Protein AF-A0A954R428-F1 (afdb_monomer)

Secondary structure (DSSP, 8-state):
-HHHHHHHHHHHHHHHIIIIIHHHTT---GGGS----------PPP---------

Mean predicted aligned error: 15.4 Å

Foldseek 3Di:
DVVVVVVVVVVVVVCCCQVPVCVVVVHNDCPVVPPPPPPPPVPPDDPDDDDDDDD

Structure (mmCIF, N/CA/C/O backbone):
data_AF-A0A954R428-F1
#
_entry.id   AF-A0A954R428-F1
#
loop_
_atom_site.group_PDB
_atom_site.id
_atom_site.type_symbol
_atom_site.label_atom_id
_atom_site.label_alt_id
_atom_site.label_comp_id
_atom_site.label_asym_id
_atom_site.label_entity_id
_atom_site.label_seq_id
_atom_site.pdbx_PDB_ins_code
_atom_site.Cartn_x
_atom_site.Cartn_y
_atom_site.Cartn_z
_atom_site.occupancy
_atom_site.B_iso_or_equiv
_atom_site.auth_seq_id
_atom_site.auth_comp_id
_atom_site.auth_asym_id
_atom_site.auth_atom_id
_atom_site.pdbx_PDB_model_num
ATOM 1 N N . MET A 1 1 ? 10.812 -0.217 -21.065 1.00 72.56 1 MET A N 1
ATOM 2 C CA . MET A 1 1 ? 9.361 0.122 -21.175 1.00 72.56 1 MET A CA 1
ATOM 3 C C . MET A 1 1 ? 8.526 -0.679 -20.181 1.00 72.56 1 MET A C 1
ATOM 5 O O . MET A 1 1 ? 7.647 -0.099 -19.558 1.00 72.56 1 MET A O 1
ATOM 9 N N . LEU A 1 2 ? 8.801 -1.977 -20.001 1.00 84.50 2 LEU A N 1
ATOM 10 C CA . LEU A 1 2 ? 8.148 -2.823 -18.992 1.00 84.50 2 LEU A CA 1
ATOM 11 C C . LEU A 1 2 ? 8.436 -2.362 -17.547 1.00 84.50 2 LEU A C 1
ATOM 13 O O . LEU A 1 2 ? 7.615 -2.535 -16.655 1.00 84.50 2 LEU A O 1
ATOM 17 N N . ASP A 1 3 ? 9.586 -1.726 -17.346 1.00 88.38 3 ASP A N 1
ATOM 18 C CA . ASP A 1 3 ? 10.131 -1.303 -16.054 1.00 88.38 3 ASP A CA 1
ATOM 19 C C . ASP A 1 3 ? 9.166 -0.381 -15.295 1.00 88.38 3 ASP A C 1
ATOM 21 O O . ASP A 1 3 ? 8.830 -0.630 -14.140 1.00 88.38 3 ASP A O 1
ATOM 25 N N . TRP A 1 4 ? 8.628 0.633 -15.979 1.00 92.62 4 TRP A N 1
ATOM 26 C CA . TRP A 1 4 ? 7.646 1.554 -15.400 1.00 92.62 4 TRP A CA 1
ATOM 27 C C . TRP A 1 4 ? 6.317 0.874 -15.057 1.00 92.62 4 TRP A C 1
ATOM 29 O O . TRP A 1 4 ? 5.682 1.237 -14.069 1.00 92.62 4 TRP A O 1
ATOM 39 N N . GLN A 1 5 ? 5.907 -0.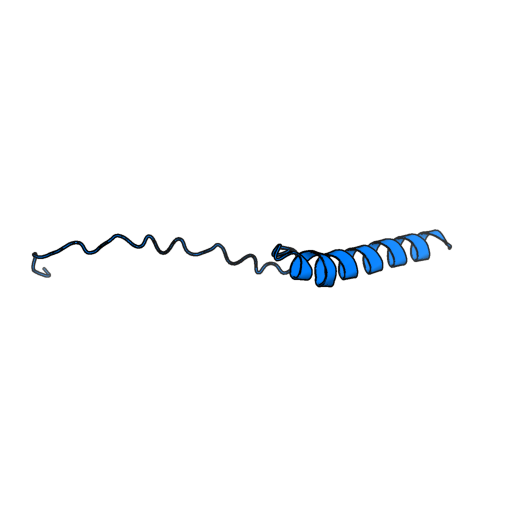134 -15.830 1.00 92.75 5 GLN A N 1
ATOM 40 C CA . GLN A 1 5 ? 4.685 -0.887 -15.545 1.00 92.75 5 GLN A CA 1
ATOM 41 C C . GLN A 1 5 ? 4.836 -1.774 -14.307 1.00 92.75 5 GLN A C 1
ATOM 43 O O . GLN A 1 5 ? 3.917 -1.838 -13.493 1.00 92.75 5 GLN A O 1
ATOM 48 N N . ILE A 1 6 ? 6.004 -2.401 -14.121 1.00 94.81 6 ILE A N 1
ATOM 49 C CA . ILE A 1 6 ? 6.308 -3.169 -12.905 1.00 94.81 6 ILE A CA 1
ATOM 50 C C . ILE A 1 6 ? 6.255 -2.249 -11.685 1.00 94.81 6 ILE A C 1
ATOM 52 O O . ILE A 1 6 ? 5.600 -2.580 -10.701 1.00 94.81 6 ILE A O 1
ATOM 56 N N . VAL A 1 7 ? 6.883 -1.072 -11.762 1.00 94.75 7 VAL A N 1
ATOM 57 C CA . VAL A 1 7 ? 6.867 -0.092 -10.665 1.00 94.75 7 VAL A CA 1
ATOM 58 C C . VAL A 1 7 ? 5.432 0.314 -10.318 1.00 94.75 7 VAL A C 1
ATOM 60 O O . VAL A 1 7 ? 5.058 0.281 -9.146 1.00 94.75 7 VAL A O 1
ATOM 63 N N . LEU A 1 8 ? 4.601 0.627 -11.317 1.00 94.56 8 LEU A N 1
ATOM 64 C CA . LEU A 1 8 ? 3.196 0.980 -11.095 1.00 94.56 8 LEU A CA 1
ATOM 65 C C . LEU A 1 8 ? 2.394 -0.158 -10.457 1.00 94.56 8 LEU A C 1
ATOM 67 O O . LEU A 1 8 ? 1.63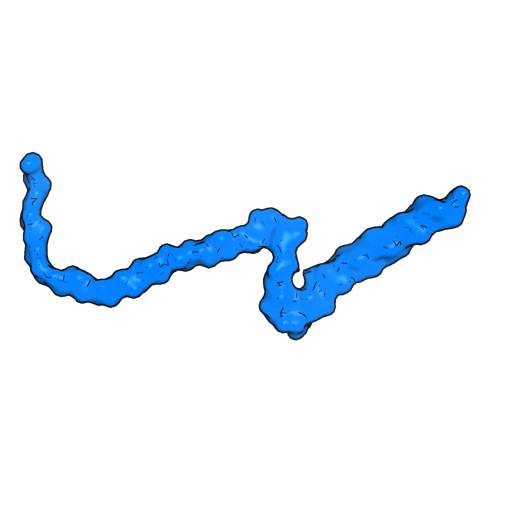1 0.092 -9.527 1.00 94.56 8 LEU A O 1
ATOM 71 N N . LEU A 1 9 ? 2.584 -1.401 -10.905 1.00 94.62 9 LEU A N 1
ATOM 72 C CA . LEU A 1 9 ? 1.903 -2.565 -10.331 1.00 94.62 9 LEU A CA 1
ATOM 73 C C . LEU A 1 9 ? 2.321 -2.825 -8.883 1.00 94.62 9 LEU A C 1
ATOM 75 O O . LEU A 1 9 ? 1.465 -3.103 -8.041 1.00 94.62 9 LEU A O 1
ATOM 79 N N . VAL A 1 10 ? 3.613 -2.698 -8.574 1.00 95.06 10 VAL A N 1
ATOM 80 C CA . VAL A 1 10 ? 4.130 -2.848 -7.207 1.00 95.06 10 VAL A CA 1
ATOM 81 C C . VAL A 1 10 ? 3.542 -1.770 -6.297 1.00 95.06 10 VAL A C 1
ATOM 83 O O . VAL A 1 10 ? 3.010 -2.100 -5.238 1.00 95.06 10 VAL A O 1
ATOM 86 N N . PHE A 1 11 ? 3.548 -0.501 -6.719 1.00 93.50 11 PHE A N 1
ATOM 87 C CA . PHE A 1 11 ? 2.963 0.595 -5.937 1.00 93.50 11 PHE A CA 1
ATOM 88 C C . PHE A 1 11 ? 1.447 0.464 -5.772 1.00 93.50 11 PHE A C 1
ATOM 90 O O . PHE A 1 11 ? 0.936 0.669 -4.673 1.00 93.50 11 PHE A O 1
ATOM 97 N N . ALA A 1 12 ? 0.721 0.092 -6.827 1.00 92.81 12 ALA A N 1
ATOM 98 C CA . ALA A 1 12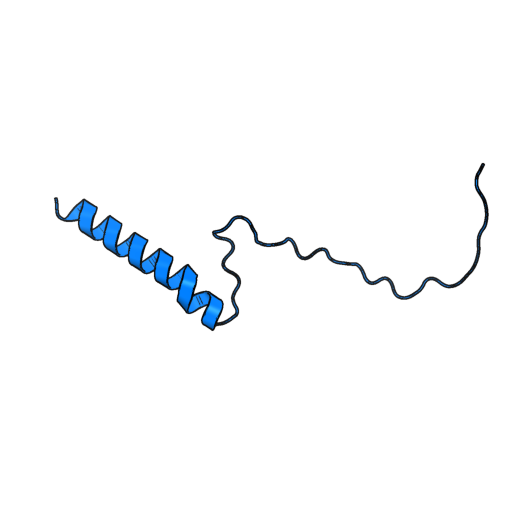 ? -0.721 -0.118 -6.753 1.00 92.81 12 ALA A CA 1
ATOM 99 C C . ALA A 1 12 ? -1.065 -1.248 -5.772 1.00 92.81 12 ALA A C 1
ATOM 101 O O . ALA A 1 12 ? -1.907 -1.072 -4.890 1.00 92.81 12 ALA A O 1
ATOM 102 N N . THR A 1 13 ? -0.353 -2.373 -5.866 1.00 92.12 13 THR A N 1
ATOM 103 C CA . THR A 1 13 ? -0.528 -3.515 -4.958 1.00 92.12 13 THR A CA 1
ATOM 104 C C . THR A 1 13 ? -0.197 -3.125 -3.519 1.00 92.12 13 T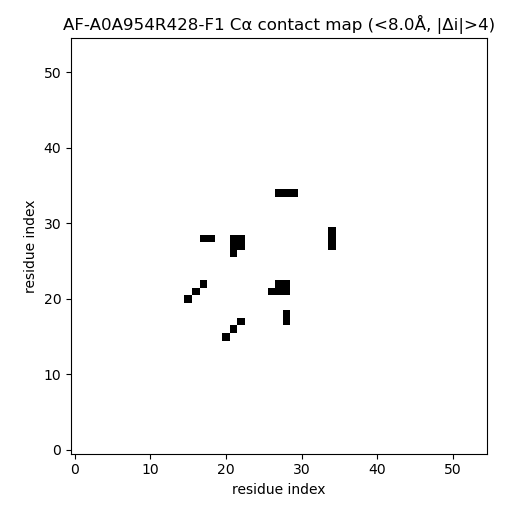HR A C 1
ATOM 106 O O . THR A 1 13 ? -0.967 -3.423 -2.609 1.00 92.12 13 THR A O 1
ATOM 109 N N . TRP A 1 14 ? 0.897 -2.390 -3.306 1.00 87.00 14 TRP A N 1
ATOM 110 C CA . TRP A 1 14 ? 1.304 -1.881 -1.994 1.00 87.00 14 TRP A CA 1
ATOM 111 C C . TRP A 1 14 ? 0.245 -0.973 -1.357 1.00 87.00 14 TRP A C 1
ATOM 113 O O . TRP A 1 14 ? -0.066 -1.103 -0.171 1.00 87.00 14 TRP A O 1
ATOM 123 N N . ILE A 1 15 ? -0.340 -0.066 -2.144 1.00 87.62 15 ILE A N 1
ATOM 124 C CA . ILE A 1 15 ? -1.387 0.846 -1.675 1.00 87.62 15 ILE A CA 1
ATOM 125 C C . ILE A 1 15 ? -2.639 0.066 -1.288 1.00 87.62 15 ILE A C 1
ATOM 127 O O . ILE A 1 15 ? -3.187 0.308 -0.216 1.00 87.62 15 ILE A O 1
ATOM 131 N N . VAL A 1 16 ? -3.089 -0.873 -2.124 1.00 89.19 16 VAL A N 1
ATOM 132 C CA . VAL A 1 16 ? -4.275 -1.688 -1.822 1.00 89.19 16 VAL A CA 1
ATOM 133 C C . VAL A 1 16 ? -4.039 -2.525 -0.567 1.00 89.19 16 VAL A C 1
ATOM 135 O O . VAL A 1 16 ? -4.896 -2.548 0.313 1.00 89.19 16 VAL A O 1
ATOM 138 N N . LEU A 1 17 ? -2.859 -3.131 -0.429 1.00 85.19 17 LEU A N 1
ATOM 139 C CA . LEU A 1 17 ? -2.494 -3.930 0.739 1.00 85.19 17 LEU A CA 1
ATOM 140 C C . LEU A 1 17 ? -2.559 -3.105 2.033 1.00 85.19 17 LEU A C 1
ATOM 142 O O . LEU A 1 17 ? -3.238 -3.491 2.984 1.00 85.19 17 LEU A O 1
ATOM 146 N N . ASN A 1 18 ? -1.933 -1.927 2.043 1.00 81.44 18 ASN A N 1
ATOM 147 C CA . ASN A 1 18 ? -1.954 -1.028 3.197 1.00 81.44 18 ASN A CA 1
ATOM 148 C C . ASN A 1 18 ? -3.329 -0.402 3.454 1.00 81.44 18 ASN A C 1
ATOM 150 O O . ASN A 1 18 ? -3.679 -0.153 4.602 1.00 81.44 18 ASN A O 1
ATOM 154 N N . ARG A 1 19 ? -4.131 -0.157 2.412 1.00 81.62 19 ARG A N 1
ATOM 155 C CA . ARG A 1 19 ? -5.442 0.496 2.543 1.00 8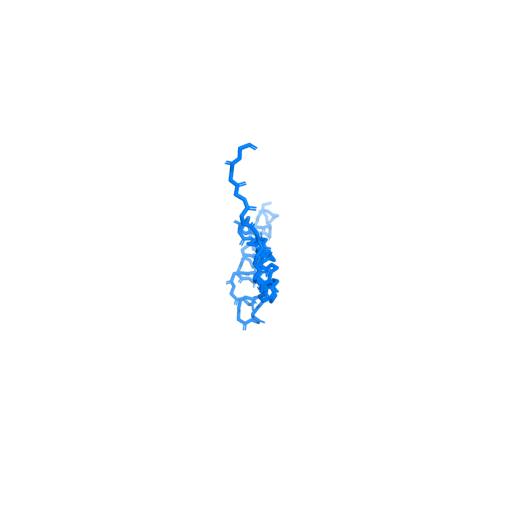1.62 19 ARG A CA 1
ATOM 156 C C . ARG A 1 19 ? -6.585 -0.461 2.869 1.00 81.62 19 ARG A C 1
ATOM 158 O O . ARG A 1 19 ? -7.576 -0.000 3.422 1.00 81.62 19 ARG A O 1
ATOM 165 N N . TRP A 1 20 ? -6.490 -1.736 2.508 1.00 81.31 20 TRP A N 1
ATOM 166 C CA . TRP A 1 20 ? -7.589 -2.696 2.657 1.00 81.31 20 TRP A CA 1
ATOM 167 C C . TRP A 1 20 ? -7.227 -3.847 3.585 1.00 81.31 20 TRP A C 1
ATOM 169 O O . TRP A 1 20 ? -7.994 -4.157 4.493 1.00 81.31 20 TRP A O 1
ATOM 179 N N . LEU A 1 21 ? -6.051 -4.456 3.404 1.00 80.31 21 LEU A N 1
ATOM 180 C CA . LEU A 1 21 ? -5.677 -5.644 4.168 1.00 80.31 21 LEU A CA 1
ATOM 181 C C . LEU A 1 21 ? -5.307 -5.293 5.613 1.00 80.31 21 LEU A C 1
ATOM 183 O O . LEU A 1 21 ? -5.792 -5.921 6.548 1.00 80.31 21 LEU A O 1
ATOM 187 N N . LEU A 1 22 ? -4.491 -4.258 5.808 1.00 75.69 22 LEU A N 1
ATOM 188 C CA . LEU A 1 22 ? -4.071 -3.844 7.147 1.00 75.69 22 LEU A CA 1
ATOM 189 C C . LEU A 1 22 ? -5.221 -3.289 8.019 1.00 75.69 22 LEU A C 1
ATOM 191 O O . LEU A 1 22 ? -5.286 -3.683 9.185 1.00 75.69 22 LEU A O 1
ATOM 195 N N . PRO A 1 23 ? -6.179 -2.482 7.513 1.00 71.06 23 PRO A N 1
ATOM 196 C CA . PRO A 1 23 ? -7.344 -2.098 8.312 1.00 71.06 23 PRO A CA 1
ATOM 197 C C . PRO A 1 23 ? -8.315 -3.251 8.573 1.00 71.06 23 PRO A C 1
ATOM 199 O O . PRO A 1 23 ? -8.918 -3.275 9.643 1.00 71.06 23 PRO A O 1
ATOM 202 N N . ALA A 1 24 ? -8.425 -4.240 7.677 1.00 76.38 24 ALA A N 1
ATOM 203 C CA . ALA A 1 24 ? -9.176 -5.463 7.973 1.00 76.38 24 ALA A CA 1
ATOM 204 C C . ALA A 1 24 ? -8.553 -6.263 9.136 1.00 76.38 24 ALA A C 1
ATOM 206 O O . ALA A 1 24 ? -9.267 -6.927 9.882 1.00 76.38 24 ALA A O 1
ATOM 207 N N . LEU A 1 25 ? -7.235 -6.150 9.330 1.00 75.94 25 LEU A N 1
ATOM 208 C CA . LEU A 1 25 ? -6.495 -6.728 10.457 1.00 75.94 25 LEU A CA 1
ATOM 209 C C . LEU A 1 25 ? -6.465 -5.816 11.701 1.00 75.94 25 LEU A C 1
ATOM 211 O O . LEU A 1 25 ? -5.864 -6.176 12.710 1.00 75.94 25 LEU A O 1
ATOM 215 N N . GLY A 1 26 ? -7.087 -4.632 11.644 1.00 69.81 26 GLY A N 1
ATOM 216 C CA . GLY A 1 26 ? -7.104 -3.660 12.742 1.00 69.81 26 GLY A CA 1
ATOM 217 C C . GLY A 1 26 ? -5.784 -2.906 12.955 1.00 69.81 26 GLY A C 1
ATOM 218 O O . GLY A 1 26 ? -5.643 -2.191 13.947 1.00 69.81 26 GLY A O 1
ATOM 219 N N . ILE A 1 27 ? -4.818 -3.031 12.040 1.00 70.44 27 ILE A N 1
ATOM 220 C CA . ILE A 1 27 ? -3.529 -2.339 12.115 1.00 70.44 27 ILE A CA 1
ATOM 221 C C . ILE A 1 27 ? -3.674 -0.978 11.430 1.00 70.44 27 ILE A C 1
ATOM 223 O O . ILE A 1 27 ? -3.842 -0.892 10.213 1.00 70.44 27 ILE A O 1
ATOM 227 N N . GLN A 1 28 ? -3.596 0.107 12.206 1.00 63.38 28 GLN A N 1
ATOM 228 C CA . GLN A 1 28 ? -3.572 1.458 11.644 1.00 63.38 28 GLN A CA 1
ATOM 229 C C . GLN A 1 28 ? -2.262 1.686 10.886 1.00 63.38 28 GLN A C 1
ATOM 231 O O . GLN A 1 28 ? -1.188 1.795 11.474 1.00 63.38 28 GLN A O 1
ATOM 236 N N . THR A 1 29 ? -2.341 1.782 9.563 1.00 64.44 29 THR A N 1
ATOM 237 C CA . THR A 1 29 ? -1.188 2.123 8.728 1.00 64.44 29 THR A CA 1
ATOM 238 C C . THR A 1 29 ? -0.936 3.626 8.771 1.00 64.44 29 THR A C 1
ATOM 240 O O . THR A 1 29 ? -1.727 4.397 8.228 1.00 64.44 29 THR A O 1
ATOM 243 N N . CYS A 1 30 ? 0.189 4.057 9.351 1.00 62.03 30 CYS A N 1
ATOM 244 C CA . CYS A 1 30 ? 0.570 5.473 9.481 1.00 62.03 30 CYS A CA 1
ATOM 245 C C . CY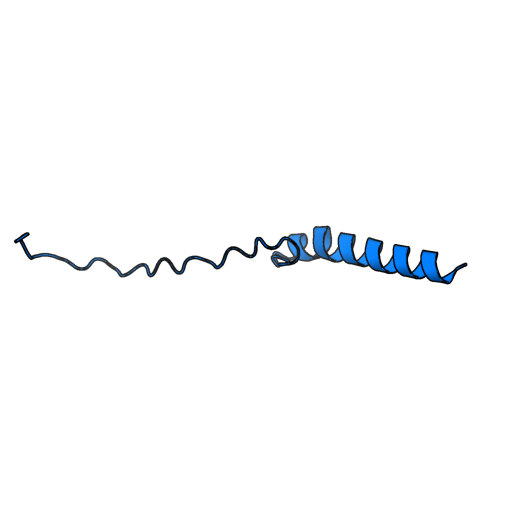S A 1 30 ? 0.859 6.208 8.152 1.00 62.03 30 CYS A C 1
ATOM 247 O O . CYS A 1 30 ? 1.279 7.363 8.176 1.00 62.03 30 CYS A O 1
ATOM 249 N N . MET A 1 31 ? 0.648 5.591 6.982 1.00 57.97 31 MET A N 1
ATOM 250 C CA . MET A 1 31 ? 0.950 6.217 5.685 1.00 57.97 31 MET A CA 1
ATOM 251 C C . MET A 1 31 ? 0.098 7.461 5.361 1.00 57.97 31 MET A C 1
ATOM 253 O O . MET A 1 31 ? 0.373 8.128 4.370 1.00 57.97 31 MET A O 1
ATOM 257 N N . SER A 1 32 ? -0.911 7.807 6.168 1.00 54.25 32 SER A N 1
ATOM 258 C CA . SER A 1 32 ? -1.714 9.028 6.001 1.00 54.25 32 SER A CA 1
ATOM 259 C C . SER A 1 32 ? -1.236 10.231 6.828 1.00 54.25 32 SER A C 1
ATOM 261 O O . SER A 1 32 ? -1.938 11.237 6.862 1.00 54.25 32 SER A O 1
ATOM 263 N N . GLY A 1 33 ? -0.106 10.149 7.549 1.00 53.94 33 GLY A N 1
ATOM 264 C CA . GLY A 1 33 ? 0.330 11.218 8.470 1.00 53.94 33 GLY A CA 1
ATOM 265 C C . GLY A 1 33 ? -0.602 11.422 9.676 1.00 53.94 33 GLY A C 1
ATOM 266 O O . GLY A 1 33 ? -0.322 12.236 10.546 1.00 53.94 33 GLY A O 1
ATOM 267 N N . GLN A 1 34 ? -1.685 10.643 9.752 1.00 55.19 34 GLN A N 1
ATOM 268 C CA . GLN A 1 34 ? -2.693 10.665 10.805 1.00 55.19 34 GLN A CA 1
ATOM 269 C C . GLN A 1 34 ? -2.591 9.434 11.700 1.00 55.19 34 GLN A C 1
ATOM 271 O O . GLN A 1 34 ? -3.604 8.945 12.198 1.00 55.19 34 GLN A O 1
ATOM 276 N N . CYS A 1 35 ? -1.373 8.932 11.940 1.00 58.06 35 CYS A N 1
ATOM 277 C CA . CYS A 1 35 ? -1.158 8.255 13.209 1.00 58.06 35 CYS A CA 1
ATOM 278 C C . CYS A 1 35 ? -1.387 9.326 14.266 1.00 58.06 35 CYS A C 1
ATOM 280 O O . CYS A 1 35 ? -0.498 10.116 14.574 1.00 58.06 35 CYS A O 1
ATOM 282 N N . ALA A 1 36 ? -2.639 9.401 14.726 1.00 58.16 36 ALA A N 1
ATOM 283 C CA . ALA A 1 36 ? -2.996 10.073 15.944 1.00 58.16 36 ALA A CA 1
ATOM 284 C C . ALA A 1 36 ? -2.018 9.505 16.960 1.00 58.16 36 ALA A C 1
ATOM 286 O O . ALA A 1 36 ? -2.128 8.345 17.363 1.00 58.16 36 ALA A O 1
ATOM 287 N N . VAL A 1 37 ? -1.004 10.305 17.295 1.00 57.03 37 VAL A N 1
ATOM 288 C CA . VAL A 1 37 ? -0.331 10.221 18.577 1.00 57.03 37 VAL A CA 1
ATOM 289 C C . VAL A 1 37 ? -1.490 10.111 19.533 1.00 57.03 37 VAL A C 1
ATOM 291 O O . VAL A 1 37 ? -2.237 11.073 19.703 1.00 57.03 37 VAL A O 1
ATOM 294 N N . ARG A 1 38 ? -1.744 8.887 20.006 1.00 54.69 38 ARG A N 1
ATOM 295 C CA . ARG A 1 38 ? -2.747 8.618 21.019 1.00 54.69 38 ARG A CA 1
ATOM 296 C C . ARG A 1 38 ? -2.419 9.672 22.064 1.00 54.69 38 ARG A C 1
ATOM 298 O O . ARG A 1 38 ? -1.299 9.611 22.582 1.00 54.69 38 ARG A O 1
ATOM 305 N N . PRO A 1 39 ? -3.274 10.681 22.315 1.00 55.84 39 PRO A N 1
ATOM 306 C CA . PRO A 1 39 ? -3.042 11.484 23.481 1.00 55.84 39 PRO A CA 1
ATOM 307 C C . PRO A 1 39 ? -3.114 10.432 24.570 1.00 55.84 39 PRO A C 1
ATOM 309 O O . PRO A 1 39 ? -4.147 9.783 24.763 1.00 55.84 39 PRO A O 1
ATOM 312 N N . THR A 1 40 ? -1.987 10.151 25.211 1.00 56.91 40 THR A N 1
ATOM 313 C CA . THR A 1 40 ? -2.023 9.692 26.580 1.00 56.91 40 THR A CA 1
ATOM 314 C C . THR A 1 40 ? -2.784 10.793 27.294 1.00 56.91 40 THR A C 1
ATOM 316 O O . THR A 1 40 ? -2.194 11.730 27.820 1.00 56.91 40 THR A O 1
ATOM 319 N N . ILE A 1 41 ? -4.118 10.707 27.270 1.00 55.66 41 ILE A N 1
ATOM 320 C CA . ILE A 1 41 ? -4.920 11.133 28.391 1.00 55.66 41 ILE A CA 1
ATOM 321 C C . ILE A 1 41 ? -4.362 10.257 29.491 1.00 55.66 41 ILE A C 1
ATOM 323 O O . ILE A 1 41 ? -4.721 9.088 29.643 1.00 55.66 41 ILE A O 1
ATOM 327 N N . LYS A 1 42 ? -3.355 10.807 30.168 1.00 51.06 42 LYS A N 1
ATOM 328 C CA . LYS A 1 42 ? -3.005 10.433 31.513 1.00 51.06 42 LYS A CA 1
ATOM 329 C C . LYS A 1 42 ? -4.316 10.658 32.252 1.00 51.06 42 LYS A C 1
ATOM 331 O O . LYS A 1 42 ? -4.664 11.773 32.616 1.00 51.06 42 LYS A O 1
ATOM 336 N N . THR A 1 43 ? -5.130 9.607 32.296 1.00 53.84 43 THR A N 1
ATOM 337 C CA . THR A 1 43 ? -6.223 9.497 33.244 1.00 53.84 43 THR A CA 1
ATOM 338 C C . THR A 1 43 ? -5.487 9.362 34.559 1.00 53.84 43 THR A C 1
ATOM 340 O O . THR A 1 43 ?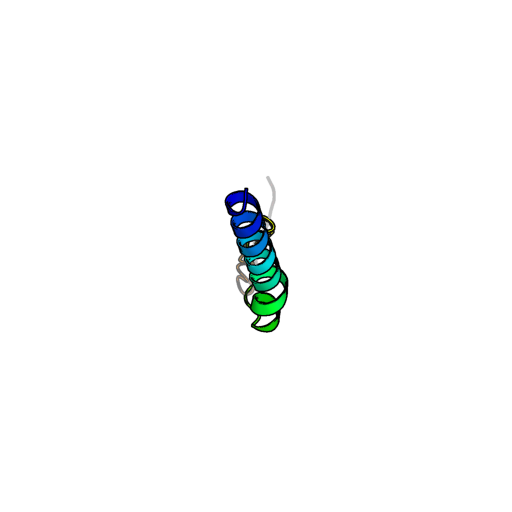 -5.176 8.261 35.000 1.00 53.84 43 THR A O 1
ATOM 343 N N . GLU A 1 44 ? -5.045 10.499 35.086 1.00 57.72 44 GLU A N 1
ATOM 344 C CA . GLU A 1 44 ? -4.777 10.610 36.500 1.00 57.72 44 GLU A CA 1
ATOM 345 C C . GLU A 1 44 ? -6.135 10.381 37.176 1.00 57.72 44 GLU A C 1
ATOM 347 O O . GLU A 1 44 ? -7.089 11.110 36.884 1.00 57.72 44 GLU A O 1
ATOM 352 N N . PRO A 1 45 ? -6.278 9.305 37.972 1.00 56.00 45 PRO A N 1
ATOM 353 C CA . PRO A 1 45 ? -7.449 9.116 38.816 1.00 56.00 45 PRO A CA 1
ATOM 354 C C . PRO A 1 45 ? -7.549 10.289 39.810 1.00 56.00 45 PRO A C 1
ATOM 356 O O . PRO A 1 45 ? -6.555 10.980 40.044 1.00 56.00 45 PRO A O 1
ATOM 359 N N . PRO A 1 46 ? 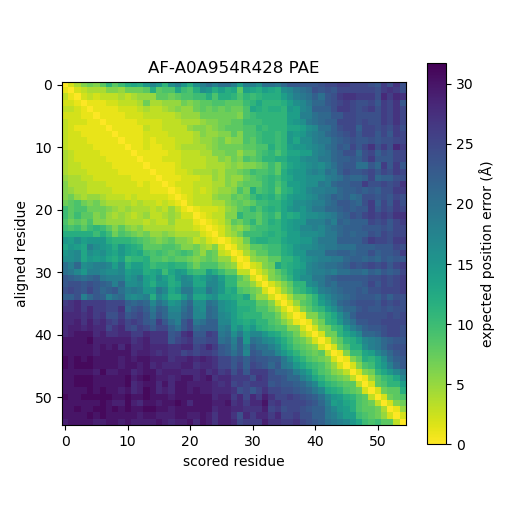-8.754 10.567 40.333 1.00 57.62 46 PRO A N 1
ATOM 360 C CA . PRO A 1 46 ? -9.127 11.871 40.870 1.00 57.62 46 PRO A CA 1
ATOM 361 C C . PRO A 1 46 ? -8.219 12.273 42.032 1.00 57.62 46 PRO A C 1
ATOM 363 O O . PRO A 1 46 ? -8.195 11.614 43.068 1.00 57.62 46 PRO A O 1
ATOM 366 N N . ALA A 1 47 ? -7.472 13.364 41.853 1.00 57.06 47 ALA A N 1
ATOM 367 C CA . ALA A 1 47 ? -6.854 14.063 42.966 1.00 57.06 47 ALA A CA 1
ATOM 368 C C . ALA A 1 47 ? -7.962 14.823 43.696 1.00 57.06 47 ALA A C 1
ATOM 370 O O . ALA A 1 47 ? -8.379 15.914 43.302 1.00 57.06 47 ALA A O 1
ATOM 371 N N . ASP A 1 48 ? -8.473 14.165 44.725 1.00 59.62 48 ASP A N 1
ATOM 372 C CA . ASP A 1 48 ? -9.319 14.736 45.747 1.00 59.62 48 ASP A CA 1
ATOM 373 C C . ASP A 1 48 ? -8.712 16.028 46.322 1.00 59.62 48 ASP A C 1
ATOM 375 O O . ASP A 1 48 ? -7.558 16.073 46.739 1.00 59.62 48 ASP A O 1
ATOM 379 N N . SER A 1 49 ? -9.577 17.036 46.438 1.00 67.50 49 SER A N 1
ATOM 380 C CA . SER A 1 49 ? -9.695 17.965 47.571 1.00 67.50 49 SER A CA 1
ATOM 381 C C . SER A 1 49 ? -8.509 18.880 47.963 1.00 67.50 49 SER A C 1
ATOM 383 O O . SER A 1 49 ? -7.519 18.445 48.541 1.00 67.50 49 SER A O 1
ATOM 385 N N . ASN A 1 50 ? -8.774 20.195 47.846 1.00 63.56 50 ASN A N 1
ATOM 386 C CA . ASN A 1 50 ? -8.097 21.352 48.472 1.00 63.56 50 ASN A CA 1
ATOM 387 C C . ASN A 1 50 ? -6.750 21.747 47.835 1.00 63.56 50 ASN A C 1
ATOM 389 O O . ASN A 1 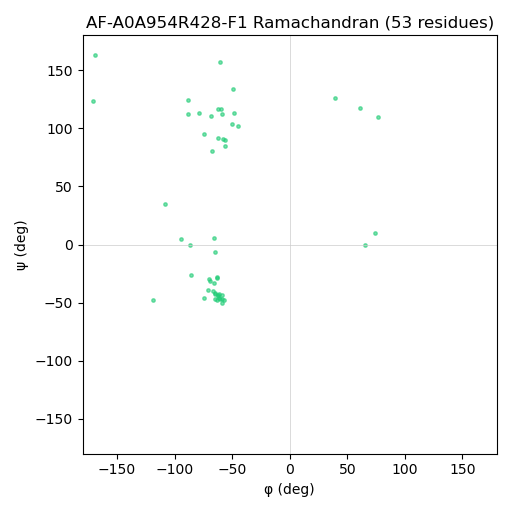50 ? -5.742 21.072 47.996 1.00 63.56 50 ASN A O 1
ATOM 393 N N . SER A 1 51 ? -6.629 22.879 47.137 1.00 56.62 51 SER A N 1
ATOM 394 C CA . SER A 1 51 ? -6.527 24.237 47.718 1.00 56.62 51 SER A CA 1
ATOM 395 C C . SER A 1 51 ? -6.637 25.252 46.555 1.00 56.62 51 SER A C 1
ATOM 397 O O . SER A 1 51 ? -6.008 25.032 45.523 1.00 56.62 51 SER A O 1
ATOM 399 N N . ALA A 1 52 ? -7.569 26.219 46.544 1.00 57.25 52 ALA A N 1
ATOM 400 C CA . ALA A 1 52 ? -7.393 27.600 47.048 1.00 57.25 52 ALA A CA 1
ATOM 401 C C . ALA A 1 52 ? -5.999 28.173 46.711 1.00 57.25 52 ALA A C 1
ATOM 403 O O . ALA A 1 52 ? -5.002 27.558 47.066 1.00 57.25 52 ALA A O 1
ATOM 404 N N . ASP A 1 53 ? -5.780 29.319 46.075 1.00 49.91 53 ASP A N 1
ATOM 405 C CA . ASP A 1 53 ? -6.552 30.498 45.655 1.00 49.91 53 ASP A CA 1
ATOM 406 C C . ASP A 1 53 ? -5.593 31.274 44.696 1.00 49.91 53 ASP A C 1
ATOM 408 O O . ASP A 1 53 ? -4.384 31.007 44.721 1.00 49.91 53 ASP A O 1
ATOM 412 N N . PRO A 1 54 ? -6.050 32.220 43.856 1.00 66.75 54 PRO A N 1
ATOM 413 C CA . PRO A 1 54 ? -5.198 33.030 42.992 1.00 66.75 54 PRO A CA 1
ATOM 414 C C . PRO A 1 54 ? -4.722 34.309 43.704 1.00 66.75 54 PRO A C 1
ATOM 416 O O . PRO A 1 54 ? -5.553 35.110 44.126 1.00 66.75 54 PRO A O 1
ATOM 419 N N . SER A 1 55 ? -3.405 34.541 43.775 1.00 47.00 55 SER A N 1
ATOM 420 C CA . SER A 1 55 ? -2.720 35.858 43.715 1.00 47.00 55 SER A CA 1
ATOM 421 C C . SER A 1 55 ? -1.210 35.696 43.848 1.00 47.00 55 SER A C 1
ATOM 423 O O . SER A 1 55 ? -0.776 35.045 44.822 1.00 47.00 55 SER A O 1
#

Solvent-accessible surface area (backbone atoms only — not comparable to full-atom values): 3721 Å² total; per-residue (Å²): 122,67,64,62,54,53,53,51,50,52,53,51,51,51,49,48,42,53,66,48,54,32,52,75,70,69,44,85,63,54,89,74,77,66,59,67,72,70,73,77,72,74,77,70,72,86,84,74,82,89,79,89,81,94,132

Sequence (55 aa):
MLDWQIVLLVFATWIVLNRWLLPALGIQTCMSGQCAVRPTIKTEPPADSNSADPS

Radius of gyration: 23.39 Å; Cα contacts (8 Å, |Δi|>4): 13; chains: 1; bounding box: 20×43×70 Å

pLDDT: mean 71.0, std 15.35, range [47.0, 95.06]